Protein AF-X0T5A2-F1 (afdb_monomer)

pLDDT: mean 75.65, std 14.13, range [37.75, 92.0]

Secondary structure (DSSP, 8-state):
---EEEEEEEEEEEEETTTEEEEEEEEES-HHHHHHTHHHHHHHTTT--EEEEEEEEEEETTEEPHHHHHHHHHHH--------

Mean predicted aligned error: 8.78 Å

Solvent-accessible surface area (backbone atoms only — not comparable to full-atom values): 4921 Å² total; per-residue (Å²): 128,83,58,72,45,77,46,60,36,17,32,30,30,32,52,39,95,90,74,40,73,37,59,50,82,71,82,26,82,39,62,68,61,36,54,67,45,43,66,57,51,20,60,78,51,79,64,40,56,64,47,78,47,77,50,75,37,48,26,50,72,88,41,67,36,66,70,46,42,47,49,33,37,79,65,46,72,40,82,71,85,76,86,126

Sequence (84 aa):
MPAITKKTFYFTMVHHPTKGLTRVGKAYSSRAVAQSWVPFLRHALHGLRVTVSQCTFTWRDGVLDERSRRVLDEKFNMDPPKEK

Radius of gyration: 14.15 Å; Cα contacts (8 Å, |Δi|>4): 132; chains: 1; bounding box: 40×21×36 Å

Foldseek 3Di:
DWDKDKAKWKFKWFQDPVPGTATDDDIHSDPVVRVVCQVVCCVVVVNTDIDMDMDIWIDTNNHTDVVSQCCCCVVHVDHDPDDD

Organism: NCBI:txid412755

Nearest PDB structures (foldseek):
  8bsi-assembly1_LT  TM=4.047E-01  e=3.434E+00  Giardia duodenalis
  8btr-assembly1_LT  TM=4.027E-01  e=3.876E+00  Giardia lamblia ATCC 50803
  6uz7-assembly1_AS  TM=3.454E-01  e=3.232E+00  Kluyveromyces lactis

Structure (mmCIF, N/CA/C/O backbone):
data_AF-X0T5A2-F1
#
_entry.id   AF-X0T5A2-F1
#
loop_
_atom_site.group_PDB
_atom_site.id
_atom_site.type_symbol
_atom_site.label_atom_id
_atom_site.label_alt_id
_atom_site.label_comp_id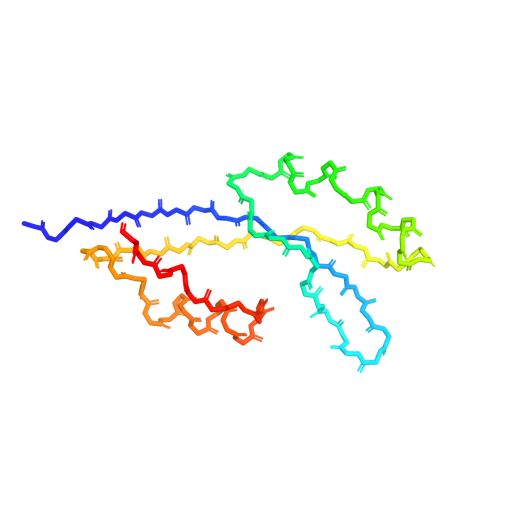
_atom_site.label_asym_id
_atom_site.label_entity_id
_atom_site.label_seq_id
_atom_site.pdbx_PDB_ins_code
_atom_site.Cartn_x
_atom_site.Cartn_y
_atom_site.Cartn_z
_atom_site.occupancy
_atom_site.B_iso_or_equiv
_atom_site.auth_seq_id
_atom_site.auth_comp_id
_atom_site.auth_asym_id
_atom_site.auth_atom_id
_atom_site.pdbx_PDB_model_num
ATOM 1 N N . MET A 1 1 ? -24.585 1.669 20.855 1.00 52.22 1 MET A N 1
ATOM 2 C CA . MET A 1 1 ? -24.331 2.021 19.440 1.00 52.22 1 MET A CA 1
ATOM 3 C C . MET A 1 1 ? -23.077 1.277 19.015 1.00 52.22 1 MET A C 1
ATOM 5 O O . MET A 1 1 ? -22.130 1.337 19.792 1.00 52.22 1 MET A O 1
ATOM 9 N N . PRO A 1 2 ? -23.067 0.535 17.894 1.00 58.00 2 PRO A N 1
ATOM 10 C CA . PRO A 1 2 ? -21.880 -0.212 17.478 1.00 58.00 2 PRO A CA 1
ATOM 11 C C . PRO A 1 2 ? -2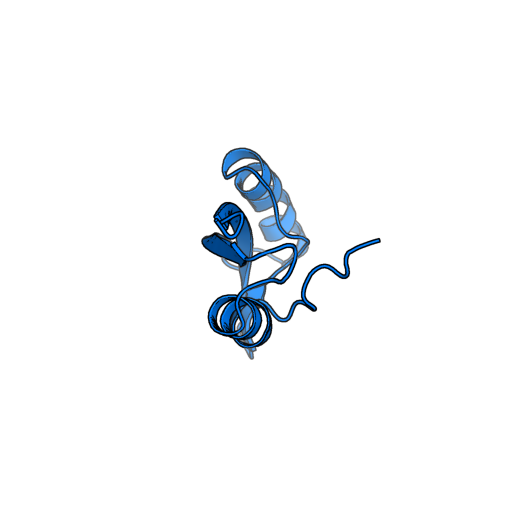0.714 0.751 17.251 1.00 58.00 2 PRO A C 1
ATOM 13 O O . PRO A 1 2 ? -20.894 1.831 16.676 1.00 58.00 2 PRO A O 1
ATOM 16 N N . ALA A 1 3 ? -19.529 0.390 17.736 1.00 65.50 3 ALA A N 1
ATOM 17 C CA . ALA A 1 3 ? -18.350 1.238 17.620 1.00 65.50 3 ALA A CA 1
ATOM 18 C C . ALA A 1 3 ? -17.812 1.154 16.183 1.00 65.50 3 ALA A C 1
ATOM 20 O O . ALA A 1 3 ? -17.092 0.224 15.819 1.00 65.50 3 ALA A O 1
ATOM 21 N N . ILE A 1 4 ? -18.183 2.123 15.341 1.00 72.88 4 ILE A N 1
ATOM 22 C CA . ILE A 1 4 ? -17.700 2.204 13.959 1.00 72.88 4 ILE A CA 1
ATOM 23 C C . ILE A 1 4 ? -16.352 2.921 13.952 1.00 72.88 4 ILE A C 1
ATOM 25 O O . ILE A 1 4 ? -16.282 4.136 14.126 1.00 72.88 4 ILE A O 1
ATOM 29 N N . THR A 1 5 ? -15.279 2.179 13.689 1.00 77.25 5 THR A N 1
ATOM 30 C CA . THR A 1 5 ? -13.932 2.747 13.575 1.00 77.25 5 THR A CA 1
ATOM 31 C C . THR A 1 5 ? -13.490 2.746 12.118 1.00 77.25 5 THR A C 1
ATOM 33 O O . THR A 1 5 ? -13.381 1.697 11.490 1.00 77.25 5 THR A O 1
ATOM 36 N N . LYS A 1 6 ? -13.199 3.921 11.555 1.00 80.69 6 LYS A N 1
ATOM 37 C CA . LYS A 1 6 ? -12.630 4.040 10.204 1.00 80.69 6 LYS A CA 1
ATOM 38 C C . LYS A 1 6 ? -11.119 4.205 10.309 1.00 80.69 6 LYS A C 1
ATOM 40 O O . LYS A 1 6 ? -10.649 5.127 10.969 1.00 80.69 6 LYS A O 1
ATOM 45 N N . LYS A 1 7 ? -10.355 3.333 9.652 1.00 81.44 7 LYS A N 1
ATOM 46 C CA . LYS A 1 7 ? -8.890 3.425 9.580 1.00 81.44 7 LYS A CA 1
ATOM 47 C C . LYS A 1 7 ? -8.438 3.438 8.128 1.00 81.44 7 LYS A C 1
ATOM 49 O O . LYS A 1 7 ? -8.772 2.542 7.356 1.00 81.44 7 LYS A O 1
ATOM 54 N N . THR A 1 8 ? -7.656 4.448 7.768 1.00 83.31 8 THR A N 1
ATOM 55 C CA . THR A 1 8 ? -7.028 4.541 6.448 1.00 83.31 8 THR A CA 1
ATOM 56 C C . THR A 1 8 ? -5.652 3.905 6.491 1.00 83.31 8 THR A C 1
ATOM 58 O O . THR A 1 8 ? -4.842 4.218 7.359 1.00 83.31 8 THR A O 1
ATOM 61 N N . PHE A 1 9 ? -5.395 3.028 5.529 1.00 84.12 9 PHE A N 1
ATOM 62 C CA . PHE A 1 9 ? -4.113 2.381 5.334 1.00 84.12 9 PHE A CA 1
ATOM 63 C C . PHE A 1 9 ? -3.573 2.690 3.943 1.00 84.12 9 PHE A C 1
ATOM 65 O O . PHE A 1 9 ? -4.312 2.958 2.992 1.00 84.12 9 PHE A O 1
ATOM 72 N N . TYR A 1 10 ? -2.257 2.635 3.841 1.00 86.25 10 TYR A N 1
ATOM 73 C CA . TYR A 1 10 ? -1.502 2.895 2.632 1.00 86.25 10 TYR A CA 1
ATOM 74 C C . TYR A 1 10 ? -0.678 1.663 2.285 1.00 86.25 10 TYR A C 1
ATOM 76 O O . TYR A 1 10 ? -0.142 0.993 3.166 1.00 86.25 10 TYR A O 1
ATOM 84 N N . PHE A 1 11 ? -0.563 1.385 0.995 1.00 86.50 11 PHE A N 1
ATOM 85 C CA . PHE A 1 11 ? 0.120 0.216 0.461 1.00 86.50 1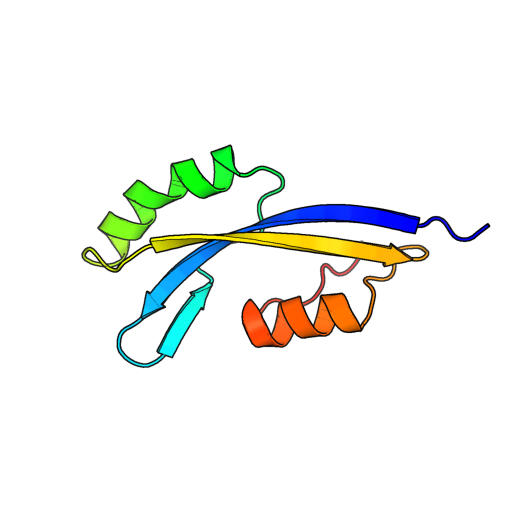1 PHE A CA 1
ATOM 86 C C . PHE A 1 11 ? 1.037 0.633 -0.673 1.00 86.50 11 PHE A C 1
ATOM 88 O O . PHE A 1 11 ? 0.677 1.477 -1.494 1.00 86.50 11 PHE A O 1
ATOM 95 N N . THR A 1 12 ? 2.198 0.002 -0.751 1.00 89.31 12 THR A N 1
ATOM 96 C CA . THR A 1 12 ? 3.091 0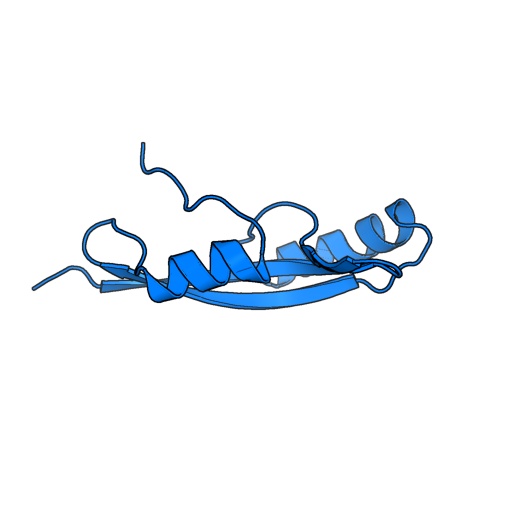.079 -1.904 1.00 89.31 12 THR A CA 1
ATOM 97 C C . THR A 1 12 ? 2.716 -0.998 -2.915 1.00 89.31 12 THR A C 1
ATOM 99 O O . THR A 1 12 ? 2.639 -2.178 -2.583 1.00 89.31 12 THR A O 1
ATOM 102 N N . MET A 1 13 ? 2.465 -0.590 -4.154 1.00 88.62 13 MET A N 1
ATOM 103 C CA . MET A 1 13 ? 2.065 -1.448 -5.265 1.00 88.62 13 MET A CA 1
ATOM 104 C C . MET A 1 13 ? 3.119 -1.373 -6.366 1.00 88.62 13 MET A C 1
ATOM 106 O O . MET A 1 13 ? 3.480 -0.277 -6.787 1.00 88.62 13 MET A O 1
ATOM 110 N N . VAL A 1 14 ? 3.591 -2.509 -6.868 1.00 88.69 14 VAL A N 1
ATOM 111 C CA . VAL A 1 14 ? 4.479 -2.597 -8.032 1.00 88.69 14 VAL A CA 1
ATOM 112 C C . VAL A 1 14 ? 3.701 -3.036 -9.268 1.00 88.69 14 VAL A C 1
ATOM 114 O O . VAL A 1 14 ? 2.848 -3.914 -9.190 1.00 88.69 14 VAL A O 1
ATOM 117 N N . HIS A 1 15 ? 4.002 -2.462 -10.427 1.00 86.75 15 HIS A N 1
ATOM 118 C CA . HIS A 1 15 ? 3.547 -2.993 -11.710 1.00 86.75 15 HIS A CA 1
ATOM 119 C C . HIS A 1 15 ? 4.467 -4.136 -12.142 1.00 86.75 15 HIS A C 1
ATOM 121 O O . HIS A 1 15 ? 5.534 -3.897 -12.705 1.00 86.75 15 HIS A O 1
ATOM 127 N N . HIS A 1 16 ? 4.065 -5.373 -11.862 1.00 83.31 16 HIS A N 1
ATOM 128 C CA . HIS A 1 16 ? 4.774 -6.561 -12.317 1.00 83.31 16 HIS A CA 1
ATOM 129 C C . HIS A 1 16 ? 4.410 -6.868 -13.781 1.00 83.31 16 HIS A C 1
ATOM 131 O O . HIS A 1 16 ? 3.222 -6.869 -14.110 1.00 83.31 16 HIS A O 1
ATOM 137 N N . PRO A 1 17 ? 5.377 -7.190 -14.658 1.00 79.50 17 PRO A N 1
ATOM 138 C CA . PRO A 1 17 ? 5.119 -7.395 -16.087 1.00 79.50 17 PRO A CA 1
ATOM 139 C C . PRO A 1 17 ? 4.172 -8.567 -16.382 1.00 79.50 17 PRO A C 1
ATOM 141 O O . PRO A 1 17 ? 3.421 -8.510 -17.346 1.00 79.50 17 PRO A O 1
ATOM 144 N N . THR A 1 18 ? 4.164 -9.608 -15.542 1.00 82.06 18 THR A N 1
ATOM 145 C CA . THR A 1 18 ? 3.320 -10.803 -15.754 1.00 82.06 18 THR A CA 1
ATOM 146 C C . THR A 1 18 ? 2.098 -10.890 -14.843 1.00 82.06 18 THR A C 1
ATOM 148 O O . THR A 1 18 ? 1.155 -11.604 -15.157 1.00 82.06 18 THR A O 1
ATOM 151 N N . LYS A 1 19 ? 2.108 -10.190 -13.702 1.00 76.88 19 LYS A N 1
ATOM 152 C CA . LYS A 1 19 ? 1.045 -10.273 -12.680 1.00 76.88 19 LYS A CA 1
ATOM 153 C C . LYS A 1 19 ? 0.219 -8.990 -12.586 1.00 76.88 19 LYS A C 1
ATOM 155 O O . LYS A 1 19 ? -0.754 -8.939 -11.845 1.00 76.88 19 LYS A O 1
ATOM 160 N N . GLY A 1 20 ? 0.612 -7.942 -13.312 1.00 80.56 20 GLY A N 1
ATOM 161 C CA . GLY A 1 20 ? 0.012 -6.623 -13.189 1.00 80.56 20 GLY A CA 1
ATOM 162 C C . GLY A 1 20 ? 0.331 -5.972 -11.843 1.00 80.56 20 GLY A C 1
ATOM 163 O O . GLY A 1 20 ? 1.405 -6.163 -11.265 1.00 80.56 20 GLY A O 1
ATOM 164 N N . LEU A 1 21 ? -0.590 -5.149 -11.349 1.00 81.88 21 LEU A N 1
ATOM 165 C CA . LEU A 1 21 ? -0.389 -4.375 -10.130 1.00 81.88 21 LEU A CA 1
ATOM 166 C C . LEU A 1 21 ? -0.416 -5.286 -8.893 1.00 81.88 21 LEU A C 1
ATOM 168 O O . LEU A 1 21 ? -1.453 -5.834 -8.542 1.00 81.88 21 LEU A O 1
ATOM 172 N N . THR A 1 22 ? 0.719 -5.420 -8.215 1.00 82.81 22 THR A N 1
ATOM 173 C CA . THR A 1 22 ? 0.919 -6.344 -7.093 1.00 82.81 22 THR A CA 1
ATOM 174 C C . THR A 1 22 ? 1.364 -5.576 -5.853 1.00 82.81 22 THR A C 1
ATOM 176 O O . THR A 1 22 ? 2.251 -4.729 -5.936 1.00 82.81 22 THR A O 1
ATOM 179 N N . ARG A 1 23 ? 0.784 -5.856 -4.682 1.00 84.69 23 ARG A N 1
ATOM 180 C CA . ARG A 1 23 ? 1.253 -5.266 -3.418 1.00 84.69 23 ARG A CA 1
ATOM 181 C C . ARG A 1 23 ? 2.652 -5.777 -3.072 1.00 84.69 23 ARG A C 1
ATOM 183 O O . ARG A 1 23 ? 2.925 -6.968 -3.178 1.00 84.69 23 ARG A O 1
ATOM 190 N N . VAL A 1 24 ? 3.501 -4.891 -2.562 1.00 80.94 24 VAL A N 1
ATOM 191 C CA . VAL A 1 24 ? 4.801 -5.241 -1.983 1.0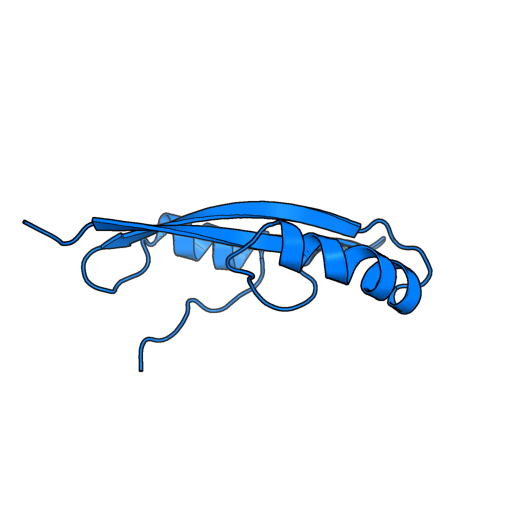0 80.94 24 VAL A CA 1
ATOM 192 C C . VAL A 1 24 ? 4.888 -4.685 -0.568 1.00 80.94 24 VAL A C 1
ATOM 194 O O . VAL A 1 24 ? 4.650 -3.499 -0.369 1.00 80.94 24 VAL A O 1
ATOM 197 N N . GLY A 1 25 ? 5.236 -5.520 0.411 1.00 79.56 25 GLY A N 1
ATOM 198 C CA . GLY A 1 25 ? 5.387 -5.095 1.808 1.00 79.56 25 GLY A CA 1
ATOM 199 C C . GLY A 1 25 ? 4.064 -4.927 2.564 1.00 79.56 25 GLY A C 1
ATOM 200 O O . GLY A 1 25 ? 2.994 -5.233 2.051 1.00 79.56 25 GLY A O 1
ATOM 201 N N . LYS A 1 26 ? 4.134 -4.490 3.824 1.00 81.88 26 LYS A N 1
ATOM 202 C CA . LYS A 1 26 ? 2.991 -4.420 4.756 1.00 81.88 26 LYS A CA 1
ATOM 203 C C . LYS A 1 26 ? 2.083 -3.203 4.529 1.00 81.88 26 LYS A C 1
ATOM 205 O O . LYS A 1 26 ? 2.435 -2.279 3.806 1.00 81.88 26 LYS A O 1
ATOM 210 N N . ALA A 1 27 ? 0.924 -3.195 5.188 1.00 82.38 27 ALA A N 1
ATOM 211 C CA . ALA A 1 27 ? 0.085 -2.005 5.299 1.00 82.38 27 ALA A CA 1
ATOM 212 C C . ALA A 1 27 ? 0.761 -0.942 6.181 1.00 82.38 27 ALA A C 1
ATOM 214 O O . ALA A 1 27 ? 1.339 -1.262 7.224 1.00 82.38 27 ALA A O 1
ATOM 215 N N . TYR A 1 28 ? 0.643 0.325 5.795 1.00 83.69 28 TYR A N 1
ATOM 216 C CA . TYR A 1 28 ? 1.163 1.469 6.540 1.00 83.69 28 TYR A CA 1
ATOM 217 C C . TYR A 1 28 ? 0.017 2.353 7.030 1.00 83.69 28 TYR A C 1
ATOM 219 O O . TYR A 1 28 ? -0.959 2.566 6.317 1.00 83.69 28 TYR A O 1
ATOM 227 N N . SER A 1 29 ? 0.146 2.921 8.228 1.00 83.31 29 SER A N 1
ATOM 228 C CA . SER A 1 29 ? -0.816 3.889 8.776 1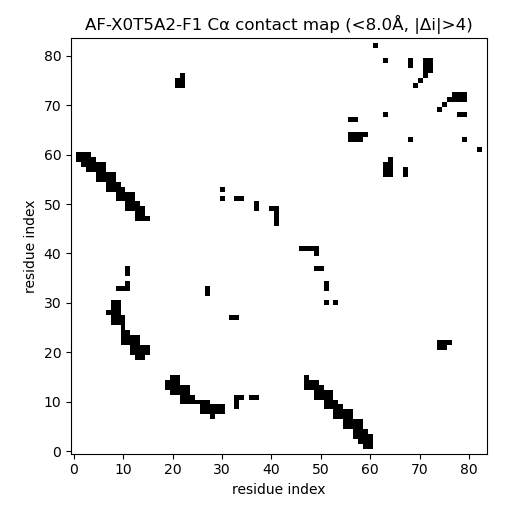.00 83.31 29 SER A CA 1
ATOM 229 C C . SER A 1 29 ? -0.660 5.299 8.189 1.00 83.31 29 SER A C 1
ATOM 231 O O . SER A 1 29 ? -1.535 6.140 8.369 1.00 83.31 29 SER A O 1
ATOM 233 N N . SER A 1 30 ? 0.437 5.571 7.472 1.00 86.75 30 SER A N 1
ATOM 234 C CA . SER A 1 30 ? 0.740 6.883 6.894 1.00 86.75 30 SER A CA 1
ATOM 235 C C . SER A 1 30 ? 1.237 6.777 5.454 1.00 86.75 30 SER A C 1
ATOM 237 O O . SER A 1 30 ? 2.046 5.907 5.116 1.00 86.75 30 SER A O 1
ATOM 239 N N . ARG A 1 31 ? 0.789 7.722 4.617 1.00 87.56 31 ARG A N 1
ATOM 240 C CA . ARG A 1 31 ? 1.225 7.859 3.223 1.00 87.56 31 ARG A CA 1
ATOM 241 C C . ARG A 1 31 ? 2.720 8.131 3.125 1.00 87.56 31 ARG A C 1
ATOM 243 O O . ARG A 1 31 ? 3.371 7.565 2.255 1.00 87.56 31 ARG A O 1
ATOM 250 N N . ALA A 1 32 ? 3.246 8.974 4.014 1.00 88.44 32 ALA A N 1
ATOM 251 C CA . ALA A 1 32 ? 4.654 9.361 4.016 1.00 88.44 32 ALA A CA 1
ATOM 252 C C . ALA A 1 32 ? 5.558 8.149 4.265 1.00 88.44 32 ALA A C 1
ATOM 254 O O . ALA A 1 32 ? 6.568 7.982 3.588 1.00 88.44 32 ALA A O 1
ATOM 255 N N . VAL A 1 33 ? 5.138 7.255 5.168 1.00 87.50 33 VAL A N 1
ATOM 256 C CA . VAL A 1 33 ? 5.848 5.996 5.407 1.00 87.50 33 VAL A CA 1
ATOM 257 C C . VAL A 1 33 ? 5.803 5.135 4.150 1.00 87.50 33 VAL A C 1
ATOM 259 O O . VAL A 1 33 ? 6.847 4.719 3.681 1.00 87.50 33 VAL A O 1
ATOM 262 N N . ALA A 1 34 ? 4.639 4.924 3.530 1.00 87.88 34 ALA A N 1
ATOM 263 C CA . ALA A 1 34 ? 4.571 4.150 2.285 1.00 87.88 34 ALA A CA 1
ATOM 264 C C . ALA A 1 34 ? 5.441 4.752 1.157 1.00 87.88 34 ALA A C 1
ATOM 266 O O . ALA A 1 34 ? 6.080 4.021 0.405 1.00 87.88 34 ALA A O 1
ATOM 267 N N . GLN A 1 35 ? 5.500 6.082 1.051 1.00 89.88 35 GLN A N 1
ATOM 268 C CA . GLN A 1 35 ? 6.320 6.781 0.060 1.00 89.88 35 GLN A CA 1
ATOM 269 C C . GLN A 1 35 ? 7.824 6.652 0.321 1.00 89.88 35 GLN A C 1
ATOM 271 O O . GLN A 1 35 ? 8.577 6.528 -0.644 1.00 89.88 35 GLN A O 1
ATOM 276 N N . SER A 1 36 ? 8.273 6.628 1.580 1.00 92.00 36 SER A N 1
ATOM 277 C CA . SER A 1 36 ? 9.702 6.490 1.893 1.00 92.00 36 SER A CA 1
ATOM 278 C C . SER A 1 36 ? 10.278 5.138 1.461 1.00 92.00 36 SER A C 1
ATOM 280 O O . SER A 1 36 ? 11.467 5.043 1.170 1.00 92.00 36 SER A O 1
ATOM 282 N N . TRP A 1 37 ? 9.434 4.110 1.330 1.00 88.94 37 TRP A N 1
ATOM 283 C CA . TRP A 1 37 ? 9.823 2.799 0.801 1.00 88.94 37 TRP A CA 1
ATOM 284 C C . TRP A 1 37 ? 9.928 2.754 -0.728 1.00 88.94 37 TRP A C 1
ATOM 286 O O . TRP A 1 37 ? 10.546 1.838 -1.267 1.00 88.94 37 TRP A O 1
ATOM 296 N N . VAL A 1 38 ? 9.362 3.723 -1.457 1.00 89.31 38 VAL A N 1
ATOM 297 C CA . VAL A 1 38 ? 9.321 3.699 -2.930 1.00 89.31 38 VAL A CA 1
ATOM 298 C C . VAL A 1 38 ? 10.717 3.641 -3.568 1.00 89.31 38 VAL A C 1
ATOM 300 O O . VAL A 1 38 ? 10.899 2.798 -4.447 1.00 89.31 38 VAL A O 1
ATOM 303 N N . PRO A 1 39 ? 11.716 4.457 -3.167 1.00 90.38 39 PRO A N 1
ATOM 304 C CA . PRO A 1 39 ? 13.058 4.384 -3.749 1.00 90.38 39 PRO A CA 1
ATOM 305 C C . PRO A 1 39 ? 13.714 3.016 -3.539 1.00 90.38 39 PRO A C 1
ATOM 307 O O . PRO A 1 39 ? 14.256 2.445 -4.483 1.00 90.38 39 PRO A O 1
ATOM 310 N N . PHE A 1 40 ? 13.587 2.460 -2.329 1.00 90.06 40 PHE A N 1
ATOM 311 C CA . PHE A 1 40 ? 14.106 1.135 -1.997 1.00 90.06 40 PHE A CA 1
ATOM 312 C C . PHE A 1 40 ? 13.456 0.048 -2.856 1.00 90.06 40 PHE A C 1
AT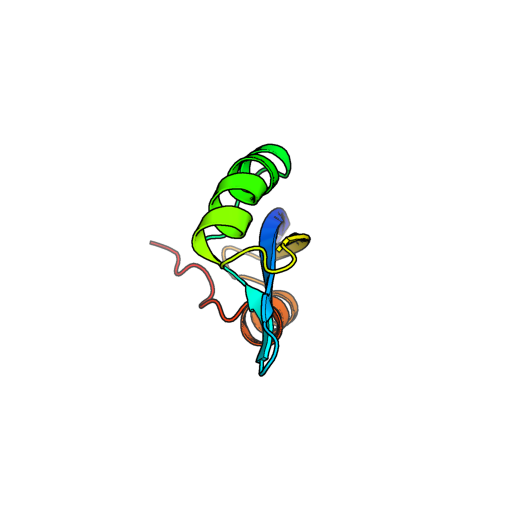OM 314 O O . PHE A 1 40 ? 14.152 -0.747 -3.480 1.00 90.06 40 PHE A O 1
ATOM 321 N N . LEU A 1 41 ? 12.124 0.047 -2.951 1.00 87.81 41 LEU A N 1
ATOM 322 C CA . LEU A 1 41 ? 11.385 -0.934 -3.745 1.00 87.81 41 LEU A CA 1
ATOM 323 C C . LEU A 1 41 ? 11.704 -0.822 -5.235 1.00 87.81 41 LEU A C 1
ATOM 325 O O . LEU A 1 41 ? 11.847 -1.842 -5.900 1.00 87.81 41 LEU A O 1
ATOM 329 N N . ARG A 1 42 ? 11.861 0.396 -5.766 1.00 88.44 42 ARG A N 1
ATOM 330 C CA . ARG A 1 42 ? 12.284 0.594 -7.158 1.00 88.44 42 ARG A CA 1
ATOM 331 C C . ARG A 1 42 ? 13.675 0.026 -7.404 1.00 88.44 42 ARG A C 1
ATOM 333 O O . ARG A 1 42 ? 13.880 -0.584 -8.443 1.00 88.44 42 ARG A O 1
ATOM 340 N N . HIS A 1 43 ? 14.610 0.203 -6.474 1.00 89.25 43 HIS A N 1
ATOM 341 C CA . HIS A 1 43 ? 15.950 -0.364 -6.607 1.00 89.25 43 HIS A CA 1
ATOM 342 C C . HIS A 1 43 ? 15.931 -1.898 -6.518 1.00 89.25 43 HIS A C 1
ATOM 344 O O . HIS A 1 43 ? 16.432 -2.571 -7.414 1.00 89.25 43 HIS A O 1
ATOM 350 N N . ALA A 1 44 ? 15.273 -2.452 -5.496 1.00 87.44 44 ALA A N 1
ATOM 351 C CA . ALA A 1 44 ? 15.179 -3.895 -5.265 1.00 87.44 44 ALA A CA 1
ATOM 352 C C . ALA A 1 44 ? 14.428 -4.646 -6.379 1.00 87.44 44 ALA A C 1
ATOM 354 O O . ALA A 1 44 ? 14.694 -5.815 -6.630 1.00 87.44 44 ALA A O 1
ATOM 355 N N . LEU A 1 45 ? 13.488 -3.979 -7.054 1.00 85.88 45 LEU A N 1
ATOM 356 C CA . LEU A 1 45 ? 12.680 -4.546 -8.134 1.00 85.88 45 LEU A CA 1
ATOM 357 C C . LEU A 1 45 ? 13.184 -4.108 -9.516 1.00 85.88 45 LEU A C 1
ATOM 359 O O . LEU A 1 45 ? 12.383 -3.960 -10.433 1.00 85.88 45 LEU A O 1
ATOM 363 N N . HIS A 1 46 ? 14.488 -3.858 -9.669 1.00 85.94 46 HIS A N 1
ATOM 364 C CA . HIS A 1 46 ? 15.135 -3.561 -10.957 1.00 85.94 46 HIS A CA 1
ATOM 365 C C . HIS A 1 46 ? 14.469 -2.430 -11.764 1.00 85.94 46 HIS A C 1
ATOM 367 O O . HIS A 1 46 ? 14.355 -2.484 -12.986 1.00 85.94 46 HIS A O 1
ATOM 373 N N . GLY A 1 47 ? 14.002 -1.387 -11.080 1.00 85.88 47 GLY A N 1
ATOM 374 C CA . GLY A 1 47 ? 13.393 -0.212 -11.698 1.00 85.88 47 GLY A CA 1
ATOM 375 C C . GLY A 1 47 ? 11.904 -0.345 -12.024 1.00 85.88 47 GLY A C 1
ATOM 376 O O . GLY A 1 47 ? 11.348 0.588 -12.608 1.00 85.88 47 GLY A O 1
ATOM 377 N N . LEU A 1 48 ? 11.235 -1.437 -11.626 1.00 86.94 48 LEU A N 1
ATOM 378 C CA . LEU A 1 48 ? 9.789 -1.580 -11.818 1.00 86.94 48 LEU A CA 1
ATOM 379 C C . LEU A 1 48 ? 9.016 -0.397 -11.217 1.00 86.94 48 LEU A C 1
ATOM 381 O O . LEU A 1 48 ? 9.384 0.186 -10.192 1.00 86.94 48 LEU A O 1
ATOM 385 N N . ARG A 1 49 ? 7.907 -0.030 -11.868 1.00 88.50 49 ARG A N 1
ATOM 386 C CA . ARG A 1 49 ? 7.089 1.111 -11.447 1.00 88.50 49 ARG A CA 1
ATOM 387 C C . ARG A 1 49 ? 6.398 0.791 -10.126 1.00 88.50 49 ARG A C 1
ATOM 389 O O . ARG A 1 49 ? 5.547 -0.093 -10.071 1.00 88.50 49 ARG A O 1
ATOM 396 N N . VAL A 1 50 ? 6.721 1.561 -9.091 1.00 90.06 50 VAL A N 1
ATOM 397 C CA . VAL A 1 50 ? 6.089 1.477 -7.769 1.00 90.06 50 VAL A CA 1
ATOM 398 C C . VAL A 1 50 ? 5.162 2.676 -7.566 1.00 90.06 50 VAL A C 1
ATOM 400 O O . VAL A 1 50 ? 5.512 3.810 -7.889 1.00 90.06 50 VAL A O 1
ATOM 403 N N . THR A 1 51 ? 3.971 2.426 -7.035 1.00 89.56 51 THR A N 1
ATOM 404 C CA . THR A 1 51 ? 2.939 3.419 -6.717 1.00 89.56 51 THR A CA 1
ATOM 405 C C . THR A 1 51 ? 2.432 3.211 -5.292 1.00 89.56 51 THR A C 1
ATOM 407 O O . THR A 1 51 ? 2.590 2.135 -4.721 1.00 89.56 51 THR A O 1
ATOM 410 N N . VAL A 1 52 ? 1.836 4.244 -4.695 1.00 88.81 52 VAL A N 1
ATOM 411 C CA . VAL A 1 52 ? 1.208 4.146 -3.370 1.00 88.81 52 VAL A CA 1
ATOM 412 C C . VAL A 1 52 ? -0.304 4.190 -3.540 1.00 88.81 52 VAL A C 1
ATOM 414 O O . VAL A 1 52 ? -0.832 5.144 -4.110 1.00 88.81 52 VAL A O 1
ATOM 417 N N . SER A 1 53 ? -0.998 3.178 -3.025 1.00 86.31 53 SER A N 1
ATOM 418 C CA . SER A 1 53 ? -2.458 3.111 -2.993 1.00 86.31 53 SER A CA 1
ATOM 419 C C . SER A 1 53 ? -2.961 3.348 -1.575 1.00 86.31 53 SER A C 1
ATOM 421 O O . SER A 1 53 ? -2.416 2.800 -0.621 1.00 86.31 53 SER A O 1
ATOM 423 N N . GLN A 1 54 ? -4.027 4.132 -1.437 1.00 87.25 54 GLN A N 1
ATOM 424 C CA . GLN A 1 54 ? -4.737 4.321 -0.170 1.00 87.25 54 GLN A CA 1
ATOM 425 C C . GLN A 1 54 ? -6.011 3.473 -0.146 1.00 87.25 54 GLN A C 1
ATOM 427 O O . GLN A 1 54 ? -6.672 3.324 -1.174 1.00 87.25 54 GLN A O 1
ATOM 432 N N . CYS A 1 55 ? -6.359 2.925 1.013 1.00 81.62 55 CYS A N 1
ATOM 433 C CA . CYS A 1 55 ? -7.622 2.232 1.229 1.00 81.62 55 CYS A CA 1
ATOM 434 C C . CYS A 1 55 ? -8.124 2.498 2.652 1.00 81.62 55 CYS A C 1
ATOM 436 O O . CYS A 1 55 ? -7.368 2.386 3.618 1.00 81.62 55 CYS A O 1
ATOM 438 N N . THR A 1 56 ? -9.394 2.875 2.781 1.00 80.50 56 THR A N 1
ATOM 439 C CA . THR A 1 56 ? -10.031 3.131 4.075 1.00 80.50 56 THR A CA 1
ATOM 440 C C . THR A 1 56 ? -10.892 1.939 4.447 1.00 80.50 56 THR A C 1
ATOM 442 O O . THR A 1 56 ? -11.864 1.633 3.762 1.00 80.50 56 THR A O 1
ATOM 445 N N . PHE A 1 57 ? -10.537 1.287 5.547 1.00 78.38 57 PHE A N 1
ATOM 446 C CA . PHE A 1 57 ? -11.260 0.147 6.083 1.00 78.38 57 PHE A CA 1
ATOM 447 C C . PHE A 1 57 ? -12.181 0.615 7.197 1.00 78.38 57 PHE A C 1
ATOM 449 O O . PHE A 1 57 ? -11.787 1.397 8.070 1.00 78.38 57 PHE A O 1
ATOM 456 N N . THR A 1 58 ? -13.413 0.123 7.160 1.00 74.75 58 THR A N 1
ATOM 457 C CA . THR A 1 58 ? -14.373 0.331 8.240 1.00 74.75 58 THR A CA 1
ATOM 458 C C . THR A 1 58 ? -14.394 -0.920 9.104 1.00 74.75 58 THR A C 1
ATOM 460 O O . THR A 1 58 ? -14.540 -2.030 8.600 1.00 74.75 58 THR A O 1
ATOM 463 N N . TRP A 1 59 ? -14.221 -0.724 10.400 1.00 71.38 59 TRP A N 1
ATOM 464 C CA . TRP A 1 59 ? -14.319 -1.748 11.426 1.00 71.38 59 TRP A CA 1
ATOM 465 C C . TRP A 1 59 ? -15.644 -1.558 12.152 1.00 71.38 59 TRP A C 1
ATOM 467 O O . TRP A 1 59 ? -15.993 -0.426 12.507 1.00 71.38 59 TRP A O 1
ATOM 477 N N . ARG A 1 60 ? -16.378 -2.649 12.352 1.00 72.88 60 ARG A N 1
ATOM 478 C CA . ARG A 1 60 ? -17.595 -2.686 13.163 1.00 72.88 60 ARG A CA 1
ATOM 479 C C . ARG A 1 60 ? -17.358 -3.691 14.279 1.00 72.88 60 ARG A C 1
ATOM 481 O O . ARG A 1 60 ? -17.158 -4.865 13.993 1.00 72.88 60 ARG A O 1
ATOM 488 N N . ASP A 1 61 ? -17.305 -3.203 15.517 1.00 62.88 61 ASP A N 1
ATOM 489 C CA . ASP A 1 61 ? -17.158 -4.041 16.717 1.00 62.88 61 ASP A CA 1
ATOM 490 C C . ASP A 1 61 ? -15.926 -4.974 16.668 1.00 62.88 61 ASP A C 1
ATOM 492 O O . ASP A 1 61 ? -16.022 -6.167 16.924 1.00 62.88 61 ASP A O 1
ATOM 496 N N . GLY A 1 62 ? -14.763 -4.438 16.266 1.00 60.72 62 GLY A N 1
ATOM 497 C CA . GLY A 1 62 ? -13.508 -5.207 16.129 1.00 60.72 62 GLY A CA 1
ATOM 498 C C . GLY A 1 62 ? -13.409 -6.032 14.840 1.00 60.72 62 GLY A C 1
ATOM 499 O O . GLY A 1 62 ? -12.317 -6.332 14.366 1.00 60.72 62 GLY A O 1
ATOM 500 N N . VAL A 1 63 ? -14.531 -6.274 14.157 1.00 64.56 63 VAL A N 1
ATOM 501 C CA . VAL A 1 63 ? -14.565 -7.048 12.914 1.00 64.56 63 VAL A CA 1
ATOM 502 C C . VAL A 1 63 ? -14.398 -6.135 11.699 1.00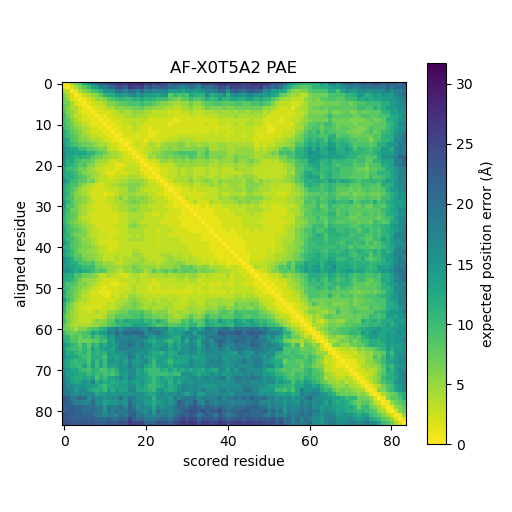 64.56 63 VAL A C 1
ATOM 504 O O . VAL A 1 63 ? -15.102 -5.136 11.514 1.00 64.56 63 VAL A O 1
ATOM 507 N N . LEU A 1 64 ? -13.435 -6.478 10.843 1.00 62.88 64 LEU A N 1
ATOM 508 C CA . LEU A 1 64 ? -13.233 -5.821 9.556 1.00 62.88 64 LEU A CA 1
ATOM 509 C C . LEU A 1 64 ? -14.439 -6.097 8.647 1.00 62.88 64 LEU A C 1
ATOM 511 O O . LEU A 1 64 ? -14.758 -7.255 8.381 1.00 62.88 64 LEU A O 1
ATOM 515 N N . ASP A 1 65 ? -15.072 -5.038 8.141 1.00 66.56 65 ASP A N 1
ATOM 516 C CA . ASP A 1 65 ? -16.218 -5.140 7.234 1.00 66.56 65 ASP A CA 1
ATOM 517 C C . ASP A 1 65 ? -15.879 -6.018 6.015 1.00 66.56 65 ASP A C 1
ATOM 519 O O . ASP A 1 65 ? -14.824 -5.860 5.394 1.00 66.56 65 ASP A O 1
ATOM 523 N N . GLU A 1 66 ? -16.767 -6.951 5.672 1.00 59.59 66 GLU A N 1
ATOM 524 C CA . GLU A 1 66 ? -16.522 -8.015 4.689 1.00 59.59 66 GLU A CA 1
ATOM 525 C C . GLU A 1 66 ? -16.183 -7.473 3.294 1.00 59.59 66 GLU A C 1
ATOM 527 O O . GLU A 1 66 ? -15.337 -8.020 2.586 1.00 59.59 66 GLU A O 1
ATOM 532 N N . ARG A 1 67 ? -16.741 -6.313 2.927 1.00 63.66 67 ARG A N 1
ATOM 533 C CA . ARG A 1 67 ? -16.397 -5.622 1.679 1.00 63.66 67 ARG A CA 1
ATOM 534 C C . ARG A 1 67 ? -14.960 -5.117 1.697 1.00 63.66 67 ARG A C 1
ATOM 536 O O . ARG A 1 67 ? -14.258 -5.172 0.691 1.00 63.66 67 ARG A O 1
ATOM 543 N N . SER A 1 68 ? -14.522 -4.637 2.854 1.00 58.81 68 SER A N 1
ATOM 544 C CA . SER A 1 68 ? -13.160 -4.162 3.049 1.00 58.81 68 SER A CA 1
ATOM 545 C C . SER A 1 68 ? -12.190 -5.348 3.119 1.00 58.81 68 SER A C 1
ATOM 547 O O . SER A 1 68 ? -11.129 -5.278 2.513 1.00 58.81 68 SER A O 1
ATOM 549 N N . ARG A 1 69 ? -12.584 -6.472 3.736 1.00 61.97 69 ARG A N 1
ATOM 550 C CA . ARG A 1 69 ? -11.848 -7.751 3.706 1.00 61.97 69 ARG A CA 1
ATOM 551 C C . ARG A 1 69 ? -11.649 -8.261 2.281 1.00 61.97 69 ARG A C 1
ATOM 553 O O . ARG A 1 69 ? -10.537 -8.622 1.930 1.00 61.97 69 ARG A O 1
ATOM 560 N N . ARG A 1 70 ? -12.686 -8.202 1.445 1.00 60.00 70 ARG A N 1
ATOM 561 C CA . ARG A 1 70 ? -12.625 -8.618 0.041 1.00 60.00 70 ARG A CA 1
ATOM 562 C C . ARG A 1 70 ? -11.706 -7.732 -0.801 1.00 60.00 70 ARG A C 1
ATOM 564 O O . ARG A 1 70 ? -10.943 -8.240 -1.605 1.00 60.00 70 ARG A O 1
ATOM 571 N N . VAL A 1 71 ? -11.689 -6.418 -0.563 1.00 62.88 71 VAL A N 1
ATOM 572 C CA . VAL A 1 71 ? -10.707 -5.512 -1.195 1.00 62.88 71 VAL A CA 1
ATOM 573 C C . VAL A 1 71 ? -9.284 -5.794 -0.697 1.00 62.88 71 VAL A C 1
ATOM 575 O O . VAL A 1 71 ? -8.336 -5.713 -1.475 1.00 62.88 71 VAL A O 1
ATOM 578 N N . LEU A 1 72 ? -9.121 -6.131 0.583 1.00 63.91 72 LEU A N 1
ATOM 579 C CA . LEU A 1 72 ? -7.841 -6.532 1.179 1.00 63.91 72 LEU A CA 1
ATOM 580 C C . LEU A 1 72 ? -7.306 -7.834 0.560 1.00 63.91 72 LEU A C 1
ATOM 582 O O . LEU A 1 72 ? -6.120 -7.921 0.244 1.00 63.91 72 LEU A O 1
ATOM 586 N N . ASP A 1 73 ? -8.195 -8.794 0.339 1.00 57.22 73 ASP A N 1
ATOM 587 C CA . ASP A 1 73 ? -7.900 -10.107 -0.224 1.00 57.22 73 ASP A CA 1
ATOM 588 C C . ASP A 1 73 ? -7.655 -10.028 -1.741 1.00 57.22 73 ASP A C 1
ATOM 590 O O . ASP A 1 73 ? -6.540 -10.256 -2.203 1.00 57.22 73 ASP A O 1
ATOM 594 N N . GLU A 1 74 ? -8.633 -9.553 -2.518 1.00 59.09 74 GLU A N 1
ATOM 595 C CA . GLU A 1 74 ? -8.577 -9.550 -3.987 1.00 59.09 74 GLU A CA 1
ATOM 596 C C . GLU A 1 74 ? -7.554 -8.549 -4.548 1.00 59.09 74 GLU A C 1
ATOM 598 O O . GLU A 1 74 ? -6.888 -8.826 -5.544 1.00 59.09 74 GLU A O 1
ATOM 603 N N . LYS A 1 75 ? -7.422 -7.361 -3.938 1.00 59.81 75 LYS A N 1
ATOM 604 C CA . LYS A 1 75 ? -6.578 -6.281 -4.487 1.00 59.81 75 LYS A CA 1
ATOM 605 C C . LYS A 1 75 ? -5.198 -6.213 -3.849 1.00 59.81 75 LYS A C 1
ATOM 607 O O . LYS A 1 75 ? -4.248 -5.757 -4.487 1.00 59.81 75 LYS A O 1
ATOM 612 N N . PHE A 1 76 ? -5.087 -6.619 -2.588 1.00 56.50 76 PHE A N 1
ATOM 613 C CA . PHE A 1 76 ? -3.853 -6.488 -1.821 1.00 56.50 76 PHE A CA 1
ATOM 614 C C . PHE A 1 76 ? -3.280 -7.835 -1.367 1.00 56.50 76 PHE A C 1
ATOM 616 O O . PHE A 1 76 ? -2.143 -7.840 -0.902 1.00 56.50 76 PHE A O 1
ATOM 623 N N . ASN A 1 77 ? -3.962 -8.967 -1.567 1.00 59.00 77 ASN A N 1
ATOM 624 C CA . ASN A 1 77 ? -3.481 -10.303 -1.204 1.00 59.00 77 ASN A CA 1
ATOM 625 C C . ASN A 1 77 ? -2.976 -10.348 0.252 1.00 59.00 77 ASN A C 1
ATOM 627 O O . ASN A 1 77 ? -1.802 -10.629 0.523 1.00 59.00 77 ASN A O 1
ATOM 631 N N . MET A 1 78 ? -3.820 -9.904 1.183 1.00 57.22 78 MET A N 1
ATOM 632 C CA . MET A 1 78 ? -3.541 -9.863 2.617 1.00 57.22 78 MET A CA 1
ATOM 633 C C . MET A 1 78 ? -4.670 -10.549 3.376 1.00 57.22 78 MET A C 1
ATOM 635 O O . MET A 1 78 ? -5.833 -10.179 3.220 1.00 57.22 78 MET A O 1
ATOM 639 N N . ASP A 1 79 ? -4.301 -11.441 4.295 1.00 48.84 79 ASP A N 1
ATOM 640 C CA . ASP A 1 79 ? -5.202 -11.862 5.358 1.00 48.84 79 ASP A CA 1
ATOM 641 C C . ASP A 1 79 ? -5.641 -10.639 6.184 1.00 48.84 79 ASP A C 1
ATOM 643 O O . ASP A 1 79 ? -4.818 -9.757 6.481 1.00 48.84 79 ASP A O 1
ATOM 647 N N . PRO A 1 80 ? -6.924 -10.558 6.578 1.00 49.59 80 PRO A N 1
ATOM 648 C CA . PRO A 1 80 ? -7.368 -9.538 7.515 1.00 49.59 80 PRO A CA 1
ATOM 649 C C . PRO A 1 80 ? -6.538 -9.642 8.802 1.00 49.59 80 PRO A C 1
ATOM 651 O O . PRO A 1 80 ? -6.195 -10.753 9.220 1.00 49.59 80 PRO A O 1
ATOM 654 N N . PRO A 1 81 ? -6.218 -8.512 9.456 1.00 47.28 81 PRO A N 1
ATOM 655 C CA . PRO A 1 81 ? -5.528 -8.554 10.735 1.00 47.28 81 PRO A CA 1
ATOM 656 C C . PRO A 1 81 ? -6.360 -9.400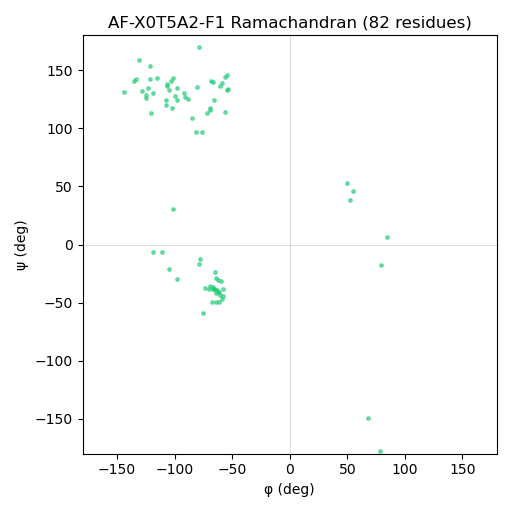 11.704 1.00 47.28 81 PRO A C 1
ATOM 658 O O . PRO A 1 81 ? -7.487 -9.028 12.025 1.00 47.28 81 PRO A O 1
ATOM 661 N N . LYS A 1 82 ? -5.835 -10.556 12.125 1.00 39.72 82 LYS A N 1
ATOM 662 C CA . LYS A 1 82 ? -6.420 -11.326 13.224 1.00 39.72 82 LYS A CA 1
ATOM 663 C C . LYS A 1 82 ? -6.184 -10.513 14.493 1.00 39.72 82 LYS A C 1
ATOM 665 O O . LYS A 1 82 ? -5.028 -10.260 14.836 1.00 39.72 82 LYS A O 1
ATOM 670 N N . GLU A 1 83 ? -7.261 -10.056 15.127 1.00 42.66 83 GLU A N 1
ATOM 671 C CA . GLU A 1 83 ? -7.194 -9.504 16.481 1.00 42.66 83 GLU A CA 1
ATOM 672 C C . GLU A 1 83 ? -6.511 -10.531 17.397 1.00 42.66 83 GLU A C 1
ATOM 674 O O . GLU A 1 83 ? -6.792 -11.731 17.322 1.00 42.66 83 GLU A O 1
ATOM 679 N N . LYS A 1 84 ? -5.561 -10.051 18.201 1.00 37.75 84 LYS A N 1
ATOM 680 C CA . LYS A 1 84 ? -4.999 -10.764 19.346 1.00 37.75 84 LYS A CA 1
ATOM 681 C C . LYS A 1 84 ? -5.484 -10.067 20.601 1.00 37.75 84 LYS A C 1
ATOM 683 O O . LYS A 1 84 ? -5.491 -8.815 20.569 1.00 37.75 84 LYS A O 1
#